Protein AF-A0A4W5QZT8-F1 (afdb_monomer)

Solvent-accessible surface area (backbone atoms only — not comparable to full-atom values): 5210 Å² total; per-residue (Å²): 140,80,89,79,88,71,63,68,71,38,80,41,78,47,69,54,60,54,79,51,100,92,43,74,51,72,68,49,74,78,45,79,45,66,43,73,67,78,71,78,61,59,82,84,39,68,66,56,51,47,51,52,53,49,51,54,54,49,51,51,54,52,48,54,50,51,52,52,51,50,52,51,52,53,53,53,56,55,65,67,72,78,117

Mean predicted aligned error: 15.16 Å

Structure (mmCIF, N/CA/C/O backbone):
data_AF-A0A4W5QZT8-F1
#
_entry.id   AF-A0A4W5QZT8-F1
#
loop_
_atom_site.group_PDB
_atom_site.id
_atom_site.type_symbol
_atom_site.label_atom_id
_atom_site.label_alt_id
_atom_site.label_comp_id
_atom_site.label_asym_id
_atom_site.label_entity_id
_atom_site.label_seq_id
_atom_site.pdbx_PDB_ins_code
_atom_site.Cartn_x
_atom_site.Cartn_y
_atom_site.Cartn_z
_atom_site.occupancy
_atom_site.B_iso_or_equiv
_atom_site.auth_seq_id
_atom_site.auth_comp_id
_atom_site.auth_asym_id
_atom_site.auth_atom_id
_atom_site.pdbx_PDB_model_num
ATOM 1 N N . MET A 1 1 ? -3.390 5.742 -29.419 1.00 61.09 1 MET A N 1
ATOM 2 C CA . MET A 1 1 ? -2.782 4.411 -29.233 1.00 61.09 1 MET A CA 1
ATOM 3 C C . MET A 1 1 ? -2.637 4.226 -27.740 1.00 61.09 1 MET A C 1
ATOM 5 O O . MET A 1 1 ? -1.999 5.064 -27.118 1.00 61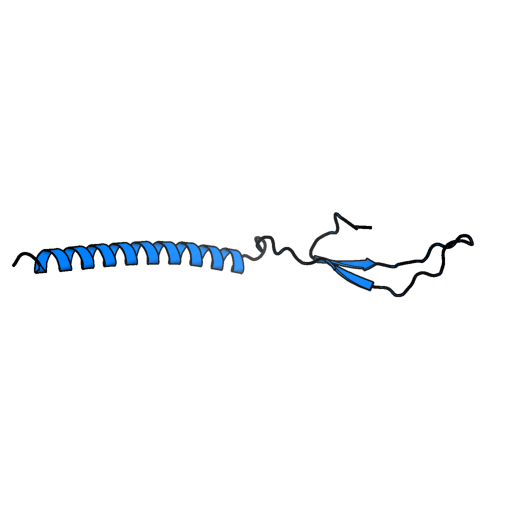.09 1 MET A O 1
A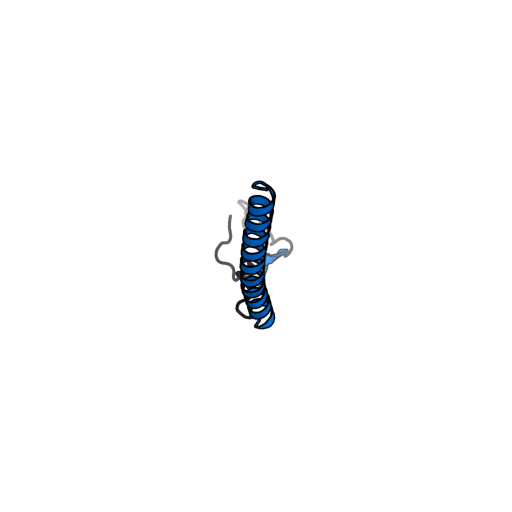TOM 9 N N . THR A 1 2 ? -3.302 3.232 -27.174 1.00 71.62 2 THR A N 1
ATOM 10 C CA . THR A 1 2 ? -3.225 2.928 -25.741 1.00 71.62 2 THR A CA 1
ATOM 11 C C . THR A 1 2 ? -2.657 1.521 -25.638 1.00 71.62 2 THR A C 1
AT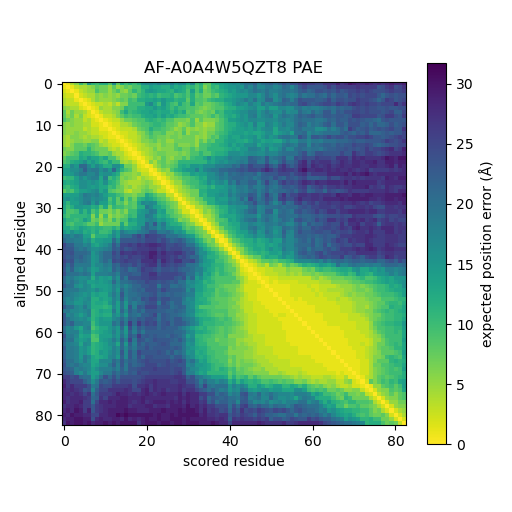OM 13 O O . THR A 1 2 ? -3.022 0.664 -26.445 1.00 71.62 2 THR A O 1
ATOM 16 N N . VAL A 1 3 ? -1.681 1.321 -24.755 1.00 66.25 3 VAL A N 1
ATOM 17 C CA . VAL A 1 3 ? -1.096 0.002 -24.500 1.00 66.25 3 VAL A CA 1
ATOM 18 C C . VAL A 1 3 ? -1.701 -0.488 -23.196 1.00 66.25 3 VAL A C 1
ATOM 20 O O . VAL A 1 3 ? -1.283 -0.068 -22.122 1.00 66.25 3 VAL A O 1
ATOM 23 N N . ASP A 1 4 ? -2.723 -1.327 -23.318 1.00 77.19 4 ASP A N 1
ATOM 24 C CA . ASP A 1 4 ? -3.453 -1.888 -22.186 1.00 77.19 4 ASP A CA 1
ATOM 25 C C . ASP A 1 4 ? -2.899 -3.275 -21.816 1.00 77.19 4 ASP A C 1
ATOM 27 O O . ASP A 1 4 ? -2.338 -3.981 -22.658 1.00 77.19 4 ASP A O 1
ATOM 31 N N . GLY A 1 5 ? -3.059 -3.682 -20.553 1.00 71.50 5 GLY A N 1
ATOM 32 C CA . GLY A 1 5 ? -2.649 -5.011 -20.075 1.00 71.50 5 GLY A CA 1
ATOM 33 C C . GLY A 1 5 ? -1.161 -5.159 -19.735 1.00 71.50 5 GLY A C 1
ATOM 34 O O . GLY A 1 5 ? -0.643 -6.275 -19.717 1.00 71.50 5 GLY A O 1
ATOM 35 N N . LEU A 1 6 ? -0.461 -4.054 -19.472 1.00 78.00 6 LEU A N 1
ATOM 36 C CA . LEU A 1 6 ? 0.909 -4.093 -18.960 1.00 78.00 6 LEU A CA 1
ATOM 37 C C . LEU A 1 6 ? 0.928 -4.634 -17.528 1.00 78.00 6 LEU A C 1
ATOM 39 O O . LEU A 1 6 ? 0.019 -4.372 -16.739 1.00 78.00 6 LEU A O 1
ATOM 43 N N . LYS A 1 7 ? 1.972 -5.398 -17.195 1.00 74.81 7 LYS A N 1
ATOM 44 C CA . LYS A 1 7 ? 2.135 -5.928 -15.846 1.00 74.81 7 LYS A CA 1
ATOM 45 C C . LYS A 1 7 ? 2.524 -4.799 -14.900 1.00 74.81 7 LYS A C 1
ATOM 47 O O . LYS A 1 7 ? 3.500 -4.094 -15.126 1.00 74.81 7 LYS A O 1
ATOM 52 N N . LEU A 1 8 ? 1.771 -4.708 -13.821 1.00 65.75 8 LEU A N 1
ATOM 53 C CA . LEU A 1 8 ? 1.922 -3.717 -12.771 1.00 65.75 8 LEU A CA 1
ATOM 54 C C . LEU A 1 8 ? 3.284 -3.858 -12.078 1.00 65.75 8 LEU A C 1
ATOM 56 O O . LEU A 1 8 ? 3.800 -4.974 -11.940 1.00 65.75 8 LEU A O 1
ATOM 60 N N . GLY A 1 9 ? 3.889 -2.730 -11.698 1.00 64.25 9 GLY A N 1
ATOM 61 C CA . GLY A 1 9 ? 5.223 -2.679 -11.086 1.00 64.25 9 GLY A CA 1
ATOM 62 C C . GLY A 1 9 ? 6.360 -3.217 -11.964 1.00 64.25 9 GLY A C 1
ATOM 63 O O . GLY A 1 9 ? 7.377 -3.677 -11.449 1.00 64.25 9 GLY A O 1
ATOM 64 N N . THR A 1 10 ? 6.183 -3.237 -13.290 1.00 70.25 10 THR A N 1
ATOM 65 C CA . THR A 1 10 ? 7.217 -3.678 -14.237 1.00 70.25 10 THR A CA 1
ATOM 66 C C . THR A 1 10 ? 7.679 -2.503 -15.093 1.00 70.25 10 THR A C 1
ATOM 68 O O . THR A 1 10 ? 6.871 -1.744 -15.628 1.00 70.25 10 THR A O 1
ATOM 71 N N . THR A 1 11 ? 8.994 -2.358 -15.239 1.00 75.25 11 THR A N 1
ATOM 72 C CA . THR A 1 11 ? 9.600 -1.338 -16.096 1.00 75.25 11 THR A CA 1
ATOM 73 C C . THR A 1 11 ? 9.474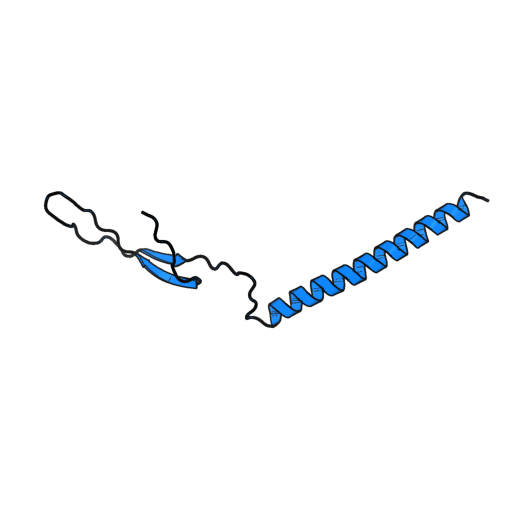 -1.741 -17.562 1.00 75.25 11 THR A C 1
ATOM 75 O O . THR A 1 11 ? 9.957 -2.803 -17.964 1.00 75.25 11 THR A O 1
ATOM 78 N N . TYR A 1 12 ? 8.837 -0.897 -18.374 1.00 74.69 12 TYR A N 1
ATOM 79 C CA . TYR A 1 12 ? 8.706 -1.114 -19.812 1.00 74.69 12 TYR A CA 1
ATOM 80 C C . TYR A 1 12 ? 9.438 -0.029 -20.598 1.00 74.69 12 TYR A C 1
ATOM 82 O O . TYR A 1 12 ? 9.309 1.165 -20.334 1.00 74.69 12 TYR A O 1
ATOM 90 N N . VAL A 1 13 ? 10.179 -0.458 -21.620 1.00 77.12 13 VAL A N 1
ATOM 91 C CA . VAL A 1 13 ? 10.859 0.444 -22.552 1.00 77.12 13 VAL A CA 1
ATOM 92 C C . VAL A 1 13 ? 9.996 0.611 -23.795 1.00 77.12 13 VAL A C 1
ATOM 94 O O . VAL A 1 13 ? 9.800 -0.334 -24.565 1.00 77.12 13 VAL A O 1
ATOM 97 N N . PHE A 1 14 ? 9.495 1.823 -24.019 1.00 77.06 14 PHE A N 1
ATOM 98 C CA . PHE A 1 14 ? 8.725 2.164 -25.209 1.00 77.06 14 PHE A CA 1
ATOM 99 C C . PHE A 1 14 ? 9.589 2.929 -26.210 1.00 77.06 14 PHE A C 1
ATOM 101 O O . PHE A 1 14 ? 10.322 3.856 -25.862 1.00 77.06 14 PHE A O 1
ATOM 108 N N . ARG A 1 15 ? 9.480 2.550 -27.489 1.00 75.12 15 ARG A N 1
ATOM 109 C CA . ARG A 1 15 ? 10.172 3.209 -28.604 1.00 75.12 15 ARG A CA 1
ATOM 110 C C . ARG A 1 15 ? 9.167 3.664 -29.645 1.00 75.12 15 ARG A C 1
ATOM 112 O O . ARG A 1 15 ? 8.359 2.873 -30.127 1.00 75.12 15 ARG A O 1
ATOM 119 N N . VAL A 1 16 ? 9.248 4.932 -30.028 1.00 77.62 16 VAL A N 1
ATOM 120 C CA . VAL A 1 16 ? 8.349 5.532 -31.020 1.00 77.62 16 VAL A CA 1
ATOM 121 C C . VAL A 1 16 ? 9.097 5.709 -32.336 1.00 77.62 16 VAL A C 1
ATOM 123 O O . VAL A 1 16 ? 10.237 6.164 -32.347 1.00 77.62 16 VAL A O 1
ATOM 126 N N . ARG A 1 17 ? 8.461 5.363 -33.459 1.00 74.19 17 ARG A N 1
ATOM 127 C CA . ARG A 1 17 ? 8.984 5.638 -34.806 1.00 74.19 17 ARG A CA 1
ATOM 128 C C . ARG A 1 17 ? 7.944 6.358 -35.649 1.00 74.19 17 ARG A C 1
ATOM 130 O O . ARG A 1 17 ? 6.760 6.027 -35.583 1.00 74.19 17 ARG A O 1
ATOM 137 N N . ALA A 1 18 ? 8.392 7.299 -36.471 1.00 78.69 18 ALA A N 1
ATOM 138 C CA . ALA A 1 18 ? 7.535 7.945 -37.455 1.00 78.69 18 ALA A CA 1
ATOM 139 C C . ALA A 1 18 ? 7.352 7.033 -38.678 1.00 78.69 18 ALA A C 1
ATOM 141 O O . ALA A 1 18 ? 8.307 6.413 -39.151 1.00 78.69 18 ALA A O 1
ATOM 142 N N . ARG A 1 19 ? 6.127 6.958 -39.201 1.00 75.31 19 ARG A N 1
ATOM 143 C CA . ARG A 1 19 ? 5.838 6.331 -40.495 1.00 75.31 19 ARG A CA 1
ATOM 144 C C . ARG A 1 19 ? 5.659 7.434 -41.534 1.00 75.31 19 ARG A C 1
ATOM 146 O O . ARG A 1 19 ? 4.835 8.319 -41.330 1.00 75.31 19 ARG A O 1
ATOM 153 N N . THR A 1 20 ? 6.419 7.372 -42.623 1.00 73.38 20 THR A N 1
ATOM 154 C CA . THR A 1 20 ? 6.276 8.248 -43.793 1.00 73.38 20 THR A CA 1
ATOM 155 C C . THR A 1 20 ? 6.024 7.393 -45.039 1.00 73.38 20 THR A C 1
ATOM 157 O O . THR A 1 20 ? 6.202 6.175 -45.007 1.00 73.38 20 THR A O 1
ATOM 160 N N . ASP A 1 21 ? 5.589 8.000 -46.143 1.00 73.06 21 ASP A N 1
ATOM 161 C CA . ASP A 1 21 ? 5.276 7.276 -47.392 1.00 73.06 21 ASP A CA 1
ATOM 162 C C . ASP A 1 21 ? 6.498 6.572 -48.019 1.00 73.06 21 ASP A C 1
ATOM 164 O O . ASP A 1 21 ? 6.352 5.642 -48.806 1.00 73.06 21 ASP A O 1
ATOM 168 N N . GLY A 1 22 ? 7.714 6.966 -47.620 1.00 77.25 22 GLY A N 1
ATOM 169 C CA . GLY A 1 22 ? 8.973 6.316 -48.001 1.00 77.25 22 GLY A CA 1
ATOM 170 C C . GLY A 1 22 ? 9.409 5.165 -47.083 1.00 77.25 22 GLY A C 1
ATOM 171 O O . GLY A 1 22 ? 10.464 4.580 -47.316 1.00 77.25 22 GLY A O 1
ATOM 172 N N . GLY A 1 23 ? 8.639 4.845 -46.036 1.00 72.06 23 GLY A N 1
ATOM 173 C CA . GLY A 1 23 ? 8.930 3.763 -45.095 1.00 72.06 23 GLY A CA 1
ATOM 174 C C . GLY A 1 23 ? 8.932 4.191 -43.624 1.00 72.06 23 GLY A C 1
ATOM 175 O O . GLY A 1 23 ? 8.391 5.223 -43.228 1.00 72.06 23 GLY A O 1
ATOM 176 N N . TYR A 1 24 ? 9.520 3.353 -42.773 1.00 72.31 24 TYR A N 1
ATOM 177 C CA . TYR A 1 24 ? 9.670 3.660 -41.352 1.00 72.31 24 TYR A CA 1
ATOM 178 C C . TYR A 1 24 ? 10.926 4.505 -41.121 1.00 72.31 24 TYR A C 1
ATOM 180 O O . TYR A 1 24 ? 12.015 4.115 -41.536 1.00 72.31 24 TYR A O 1
ATOM 188 N N . GLY A 1 25 ? 10.780 5.637 -40.431 1.00 68.88 25 GLY A N 1
ATOM 189 C CA . GLY A 1 25 ? 11.917 6.396 -39.915 1.00 68.88 25 GLY A CA 1
ATOM 190 C C . GLY A 1 25 ? 12.626 5.656 -38.776 1.00 68.88 25 GLY A C 1
ATOM 191 O O . GLY A 1 25 ? 12.128 4.649 -38.262 1.00 68.88 25 GLY A O 1
ATOM 192 N N . ASN A 1 26 ? 13.784 6.171 -38.358 1.00 74.69 26 ASN A N 1
ATOM 193 C CA . ASN A 1 26 ? 14.497 5.634 -37.199 1.00 74.69 26 ASN A CA 1
ATOM 194 C C . ASN A 1 26 ? 13.622 5.677 -35.938 1.00 74.69 26 ASN A C 1
ATOM 196 O O . ASN A 1 26 ? 12.820 6.593 -35.742 1.00 74.69 26 ASN A O 1
ATOM 200 N N . TYR A 1 27 ? 13.797 4.676 -35.077 1.00 69.94 27 TYR A N 1
ATOM 201 C CA . TYR A 1 27 ? 13.228 4.708 -33.735 1.00 69.94 27 TYR A CA 1
ATOM 202 C C . TYR A 1 27 ? 13.831 5.892 -32.968 1.00 69.94 27 TYR A C 1
ATOM 204 O O . TYR A 1 27 ? 15.053 6.029 -32.917 1.00 69.94 27 TYR A O 1
ATOM 212 N N . GLY A 1 28 ? 12.976 6.733 -32.386 1.00 67.12 28 GLY A N 1
ATOM 213 C CA . GLY A 1 28 ? 13.369 7.794 -31.462 1.00 67.12 28 GLY A CA 1
ATOM 214 C C . GLY A 1 28 ? 13.934 7.246 -30.147 1.00 67.12 28 GLY A C 1
ATOM 215 O O . GLY A 1 28 ? 14.043 6.029 -29.965 1.00 67.12 28 GLY A O 1
ATOM 216 N N . GLY A 1 29 ? 14.298 8.163 -29.244 1.00 62.69 29 GLY A N 1
ATOM 217 C CA . GLY A 1 29 ? 14.853 7.840 -27.926 1.00 62.69 29 GLY A CA 1
ATOM 218 C C . GLY A 1 29 ? 13.968 6.882 -27.127 1.00 62.69 29 GLY A C 1
ATOM 219 O O . GLY A 1 29 ? 12.743 6.894 -27.256 1.00 62.69 29 GLY A O 1
ATOM 220 N N . GLU A 1 30 ? 14.610 6.023 -26.342 1.00 60.09 30 GLU A N 1
ATOM 221 C CA . GLU A 1 30 ? 13.939 5.086 -25.445 1.00 60.09 30 GLU A CA 1
ATOM 222 C C . GLU A 1 30 ? 13.273 5.871 -24.317 1.00 60.09 30 GLU A C 1
ATOM 224 O O . GLU A 1 30 ? 13.919 6.688 -23.661 1.00 60.09 30 GLU A O 1
ATOM 229 N N . ILE A 1 31 ? 11.972 5.660 -24.121 1.00 61.28 31 ILE A N 1
ATOM 230 C CA . ILE A 1 31 ? 11.267 6.191 -22.959 1.00 61.28 31 ILE A CA 1
ATOM 231 C C . ILE A 1 31 ? 11.005 5.004 -22.045 1.00 61.28 31 ILE A C 1
ATOM 233 O O . ILE A 1 31 ? 10.255 4.087 -22.387 1.00 61.28 31 ILE A O 1
ATOM 237 N N . GLU A 1 32 ? 11.680 5.005 -20.907 1.00 63.22 32 GLU A N 1
ATOM 238 C CA . GLU A 1 32 ? 11.493 4.035 -19.841 1.00 63.22 32 GLU A CA 1
ATOM 239 C C . GLU A 1 32 ? 10.294 4.504 -19.012 1.00 63.22 32 GLU A C 1
ATOM 241 O O . GLU A 1 32 ? 10.358 5.529 -18.332 1.00 63.22 32 GLU A O 1
ATOM 246 N N . LEU A 1 33 ? 9.156 3.823 -19.159 1.00 60.06 33 LEU A N 1
ATOM 247 C CA . LEU A 1 33 ? 7.964 4.098 -18.365 1.00 60.06 33 LEU A CA 1
ATOM 248 C C . LEU A 1 33 ? 7.728 2.921 -17.427 1.00 60.06 33 LEU A C 1
ATOM 250 O O . LEU A 1 33 ? 7.490 1.789 -17.853 1.00 60.06 33 LEU A O 1
ATOM 254 N N . GLU A 1 34 ? 7.763 3.216 -16.137 1.00 58.91 34 GLU A N 1
ATOM 255 C CA . GLU A 1 34 ? 7.271 2.319 -15.107 1.00 58.91 34 GLU A CA 1
ATOM 256 C C . GLU A 1 34 ? 5.748 2.461 -15.023 1.00 58.91 34 GLU A C 1
ATOM 258 O O . GLU A 1 34 ? 5.212 3.569 -14.929 1.00 58.91 34 GLU A O 1
ATOM 263 N N . THR A 1 35 ? 5.028 1.344 -15.102 1.00 66.31 35 THR A N 1
ATOM 264 C CA . THR A 1 35 ? 3.582 1.338 -14.86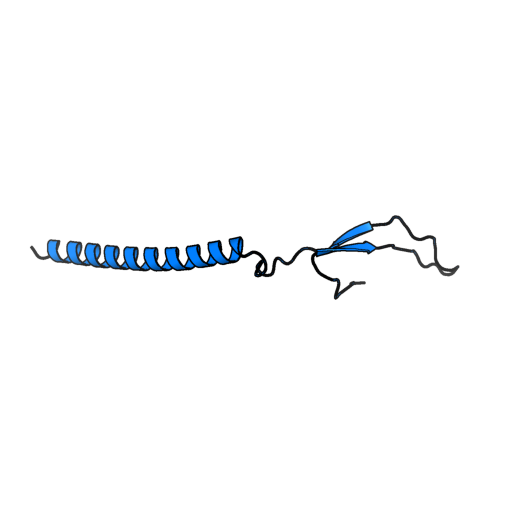2 1.00 66.31 35 THR A CA 1
ATOM 265 C C . THR A 1 35 ? 3.325 1.640 -13.391 1.00 66.31 35 THR A C 1
ATOM 267 O O . THR A 1 35 ? 3.936 1.000 -12.534 1.00 66.31 35 THR A O 1
ATOM 270 N N . SER A 1 36 ? 2.414 2.572 -13.101 1.00 54.38 36 SER A N 1
ATOM 271 C CA . SER A 1 36 ? 1.990 2.882 -11.734 1.00 54.38 36 SER A CA 1
ATOM 272 C C . SER A 1 36 ? 1.647 1.606 -10.978 1.00 54.38 36 SER A C 1
ATOM 274 O O . SER A 1 36 ? 0.889 0.788 -11.487 1.00 54.38 36 SER A O 1
ATOM 276 N N . HIS A 1 37 ? 2.193 1.458 -9.775 1.00 58.28 37 HIS A N 1
ATOM 277 C CA . HIS A 1 37 ? 1.761 0.434 -8.843 1.00 58.28 37 HIS A CA 1
ATOM 278 C C . HIS A 1 37 ? 0.356 0.823 -8.367 1.00 58.28 37 HIS A C 1
ATOM 280 O O . HIS A 1 37 ? 0.194 1.734 -7.556 1.00 58.28 37 HIS A O 1
ATOM 286 N N . GLU A 1 38 ? -0.687 0.168 -8.859 1.00 52.50 38 GLU A N 1
ATOM 287 C CA . GLU A 1 38 ? -1.859 -0.042 -8.024 1.00 52.50 38 GLU A CA 1
ATOM 288 C C . GLU A 1 38 ? -1.407 -0.976 -6.913 1.00 52.50 38 GLU A C 1
ATOM 290 O O . GLU A 1 38 ? -1.437 -2.202 -7.017 1.00 52.50 38 GLU A O 1
ATOM 295 N N . ASP A 1 39 ? -0.957 -0.356 -5.825 1.00 55.19 39 ASP A N 1
ATOM 296 C CA . ASP A 1 39 ? -0.971 -0.955 -4.505 1.00 55.19 39 ASP A CA 1
ATOM 297 C C . ASP A 1 39 ? -2.432 -1.301 -4.202 1.00 55.19 39 ASP A C 1
ATOM 299 O O . ASP A 1 39 ? -3.153 -0.583 -3.506 1.00 55.19 39 ASP A O 1
ATOM 303 N N . MET A 1 40 ? -2.910 -2.394 -4.795 1.00 52.09 40 MET A N 1
ATOM 304 C CA . MET A 1 40 ? -4.223 -2.981 -4.592 1.00 52.09 40 MET A CA 1
ATOM 305 C C . MET A 1 40 ? -4.221 -3.637 -3.214 1.00 52.09 40 MET A C 1
ATOM 307 O O . MET A 1 40 ? -4.462 -4.829 -3.096 1.00 52.09 40 MET A O 1
ATOM 311 N N . LEU A 1 41 ? -3.902 -2.855 -2.178 1.00 53.06 41 LEU A N 1
ATOM 312 C CA . LEU A 1 41 ? -3.573 -3.296 -0.833 1.00 53.06 41 LEU A CA 1
ATOM 313 C C . LEU A 1 41 ? -2.368 -4.245 -0.887 1.00 53.06 41 LEU A C 1
ATOM 315 O O . LEU A 1 41 ? -2.438 -5.308 -1.491 1.00 53.06 41 LEU A O 1
ATOM 319 N N . ALA A 1 42 ? -1.245 -3.913 -0.254 1.00 54.41 42 ALA A N 1
ATOM 320 C CA . ALA A 1 42 ? -0.131 -4.851 -0.136 1.00 54.41 42 ALA A CA 1
ATOM 321 C C . ALA A 1 42 ? -0.519 -6.043 0.772 1.00 54.41 42 ALA A C 1
ATOM 323 O O . ALA A 1 42 ? -0.018 -6.211 1.877 1.00 54.41 42 ALA A O 1
ATOM 324 N N . ILE A 1 43 ? -1.419 -6.907 0.294 1.00 54.06 43 ILE A N 1
ATOM 325 C CA . ILE A 1 43 ? -1.855 -8.177 0.880 1.00 54.06 43 ILE A CA 1
ATOM 326 C C . ILE A 1 43 ? -0.653 -9.136 0.990 1.00 54.06 43 ILE A C 1
ATOM 328 O 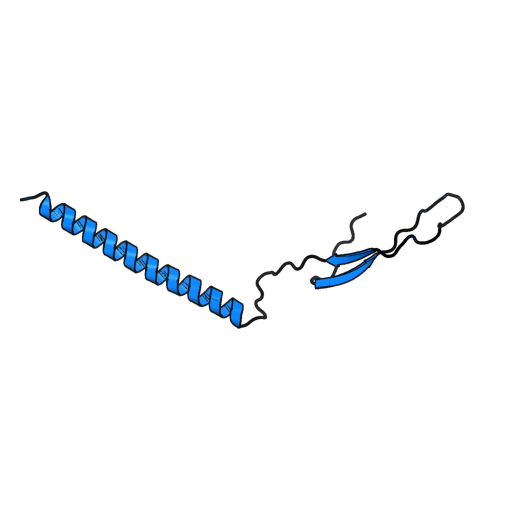O . ILE A 1 43 ? -0.704 -10.120 1.720 1.00 54.06 43 ILE A O 1
ATOM 332 N N . GLY A 1 44 ? 0.454 -8.830 0.303 1.00 58.34 44 GLY A N 1
ATOM 333 C CA . GLY A 1 44 ? 1.724 -9.537 0.422 1.00 58.34 44 GLY A CA 1
ATOM 334 C C . GLY A 1 44 ? 2.608 -9.101 1.592 1.00 58.34 44 GLY A C 1
ATOM 335 O O . GLY A 1 44 ? 3.472 -9.887 1.97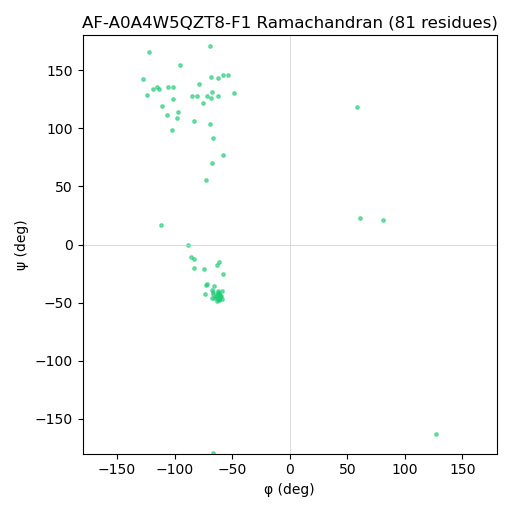5 1.00 58.34 44 GLY A O 1
ATOM 336 N N . ASP A 1 45 ? 2.416 -7.905 2.170 1.00 69.06 45 ASP A N 1
ATOM 337 C CA . ASP A 1 45 ? 3.216 -7.466 3.316 1.00 69.06 45 ASP A CA 1
ATOM 338 C C . ASP A 1 45 ? 2.446 -7.709 4.631 1.00 69.06 45 ASP A C 1
ATOM 340 O O . ASP A 1 45 ? 1.439 -7.036 4.914 1.00 69.06 45 ASP A O 1
ATOM 344 N N . PRO A 1 46 ? 2.877 -8.684 5.459 1.00 70.75 46 PRO A N 1
ATOM 345 C CA . PRO A 1 46 ? 2.223 -8.972 6.730 1.00 70.75 46 PRO A CA 1
ATOM 346 C C . PRO A 1 46 ? 2.188 -7.751 7.658 1.00 70.75 46 PRO A C 1
ATOM 348 O O . PRO A 1 46 ? 1.279 -7.658 8.487 1.00 70.75 46 PRO A O 1
ATOM 351 N N . ASN A 1 47 ? 3.117 -6.795 7.522 1.00 77.44 47 ASN A N 1
ATOM 352 C CA . ASN A 1 47 ? 3.122 -5.584 8.344 1.00 77.44 47 ASN A CA 1
ATOM 353 C C . ASN A 1 47 ? 1.905 -4.677 8.038 1.00 77.44 47 ASN A C 1
ATOM 355 O O . ASN A 1 47 ? 1.242 -4.224 8.970 1.00 77.44 47 ASN A O 1
ATOM 359 N N . GLN A 1 48 ? 1.538 -4.484 6.768 1.00 76.44 48 GLN A N 1
ATOM 360 C CA . GLN A 1 48 ? 0.470 -3.588 6.336 1.00 76.44 48 GLN A CA 1
ATOM 361 C C . GLN A 1 48 ? -0.880 -4.203 6.667 1.00 76.44 48 GLN A C 1
ATOM 363 O O . GLN A 1 48 ? -1.746 -3.536 7.233 1.00 76.44 48 GLN A O 1
ATOM 368 N N . SER A 1 49 ? -1.017 -5.505 6.416 1.00 80.50 49 SER A N 1
ATOM 369 C CA . SER A 1 49 ? -2.199 -6.275 6.806 1.00 80.50 49 SER A CA 1
ATOM 370 C C . SER A 1 49 ? -2.433 -6.221 8.322 1.00 80.50 49 SER A C 1
ATOM 372 O O . SER A 1 49 ? -3.564 -6.038 8.773 1.00 80.50 49 SER A O 1
ATOM 374 N N . THR A 1 50 ? -1.362 -6.293 9.122 1.00 86.06 50 THR A N 1
ATOM 375 C CA . THR A 1 50 ? -1.444 -6.178 10.588 1.00 86.06 50 THR A CA 1
ATOM 376 C C . THR A 1 50 ? -1.849 -4.772 11.028 1.00 86.06 50 THR A C 1
ATOM 378 O O . THR A 1 50 ? -2.738 -4.628 11.866 1.00 86.06 50 THR A O 1
ATOM 381 N N . ILE A 1 51 ? -1.250 -3.724 10.455 1.00 88.38 51 ILE A N 1
ATOM 382 C CA . ILE A 1 51 ? -1.575 -2.328 10.791 1.00 88.38 51 ILE A CA 1
ATOM 383 C C . ILE A 1 51 ? -3.045 -2.017 10.472 1.00 88.38 51 ILE A C 1
ATOM 385 O O . ILE A 1 51 ? -3.736 -1.419 11.299 1.00 88.38 51 ILE A O 1
ATOM 389 N N . LEU A 1 52 ? -3.550 -2.473 9.321 1.00 88.69 52 LEU A N 1
ATOM 390 C CA . LEU A 1 52 ? -4.958 -2.328 8.942 1.00 88.69 52 LEU A CA 1
ATOM 391 C C . LEU A 1 52 ? -5.888 -3.049 9.930 1.00 88.69 52 LEU A C 1
ATOM 393 O O . LEU A 1 52 ? -6.855 -2.456 10.410 1.00 88.69 52 LEU A O 1
ATOM 397 N N . ALA A 1 53 ? -5.572 -4.294 10.300 1.00 87.75 53 ALA A N 1
ATOM 398 C CA . ALA A 1 53 ? -6.365 -5.068 11.255 1.00 87.75 53 ALA A CA 1
ATOM 399 C C . ALA A 1 53 ? -6.416 -4.414 12.650 1.00 87.75 53 ALA A C 1
ATOM 401 O O . ALA A 1 53 ? -7.482 -4.344 13.274 1.00 87.75 53 ALA A O 1
ATOM 402 N N . VAL A 1 54 ? -5.282 -3.892 13.127 1.00 93.69 54 VAL A N 1
ATOM 403 C CA . VAL A 1 54 ? -5.192 -3.176 14.408 1.00 93.69 54 VAL A CA 1
ATOM 404 C C . VAL A 1 54 ? -5.964 -1.859 14.353 1.00 93.69 54 VAL A C 1
ATOM 406 O O . VAL A 1 54 ? -6.675 -1.541 15.304 1.00 93.69 54 VAL A O 1
ATOM 409 N N . SER A 1 55 ? -5.888 -1.120 13.243 1.00 94.62 55 SER A N 1
ATOM 410 C CA . SER A 1 55 ? -6.631 0.131 13.057 1.00 94.62 55 SER A CA 1
ATOM 411 C C . SER A 1 55 ? -8.145 -0.089 13.120 1.00 94.62 55 SER A C 1
ATOM 413 O O . SER A 1 55 ? -8.836 0.609 13.863 1.00 94.62 55 SER A O 1
ATOM 415 N N . ILE A 1 56 ? -8.656 -1.110 12.423 1.00 94.75 56 ILE A N 1
ATOM 416 C CA . ILE A 1 56 ? -10.085 -1.456 12.427 1.00 94.75 56 ILE A CA 1
ATOM 417 C C . ILE A 1 56 ? -10.527 -1.872 13.835 1.00 94.75 56 ILE A C 1
ATOM 419 O O . ILE A 1 56 ? -11.510 -1.349 14.361 1.00 94.75 56 ILE A O 1
ATOM 423 N N . THR A 1 57 ? -9.773 -2.770 14.475 1.00 96.44 57 THR A N 1
ATOM 424 C CA . THR A 1 57 ? -10.088 -3.264 15.825 1.00 96.44 57 THR A CA 1
ATOM 425 C C . THR A 1 57 ? -10.076 -2.128 16.849 1.00 96.44 57 THR A C 1
ATOM 427 O O . THR A 1 57 ? -11.024 -1.972 17.619 1.00 96.44 57 THR A O 1
ATOM 430 N N . GLY A 1 58 ? -9.038 -1.288 16.827 1.00 96.75 58 GLY A N 1
ATOM 431 C CA . GLY A 1 58 ? -8.912 -0.127 17.704 1.00 96.75 58 GLY A CA 1
ATOM 432 C C . GLY A 1 58 ? -10.023 0.899 17.482 1.00 96.75 58 GLY A C 1
ATOM 433 O O . GLY A 1 58 ? -10.593 1.395 18.452 1.00 96.75 58 GLY A O 1
ATOM 434 N N . GLY A 1 59 ? -10.390 1.163 16.224 1.00 97.19 59 GLY A N 1
ATOM 435 C CA . GLY A 1 59 ? -11.489 2.062 15.873 1.00 97.19 59 GLY A CA 1
ATOM 436 C C . GLY A 1 59 ? -12.840 1.59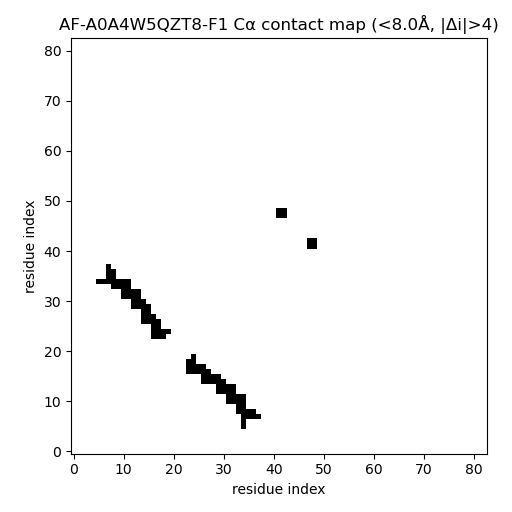0 16.412 1.00 97.19 59 GLY A C 1
ATOM 437 O O . GLY A 1 59 ? -13.587 2.393 16.967 1.00 97.19 59 GLY A O 1
ATOM 438 N N . ILE A 1 60 ? -13.137 0.290 16.326 1.00 97.50 60 ILE A N 1
ATOM 439 C CA . ILE A 1 60 ? -14.382 -0.288 16.858 1.00 97.50 60 ILE A CA 1
ATOM 440 C C . ILE A 1 60 ? -14.424 -0.179 18.387 1.00 97.50 60 ILE A C 1
ATOM 442 O O . ILE A 1 60 ? -15.435 0.253 18.942 1.00 97.50 60 ILE A O 1
ATOM 446 N N . ILE A 1 61 ? -13.329 -0.524 19.072 1.00 97.62 61 ILE A N 1
ATOM 447 C CA . ILE A 1 61 ? -13.243 -0.427 20.538 1.00 97.62 61 ILE A CA 1
ATOM 448 C C . ILE A 1 61 ? -13.428 1.026 20.987 1.00 97.62 61 ILE A C 1
ATOM 450 O O . ILE A 1 61 ? -14.221 1.300 21.891 1.00 97.62 61 ILE A O 1
ATOM 454 N N . LEU A 1 62 ? -12.737 1.959 20.327 1.00 97.00 62 LEU A N 1
ATOM 455 C CA . LEU A 1 62 ? -12.852 3.387 20.601 1.00 97.00 62 LEU A CA 1
ATOM 456 C C . LEU A 1 62 ? -14.286 3.882 20.378 1.00 97.00 62 LEU A C 1
ATOM 458 O O . LEU A 1 62 ? -14.821 4.599 21.219 1.00 97.00 62 LEU A O 1
ATOM 462 N N . LEU A 1 63 ? -14.930 3.469 19.284 1.00 97.19 63 LEU A N 1
ATOM 463 C CA . LEU A 1 63 ? -16.305 3.850 18.969 1.00 97.19 63 LEU A CA 1
ATOM 464 C C . LEU A 1 63 ? -17.290 3.358 20.037 1.00 97.19 63 LEU A C 1
ATOM 466 O O . LEU A 1 63 ? -18.114 4.138 20.511 1.00 97.19 63 LEU A O 1
ATOM 470 N N . ILE A 1 64 ? -17.187 2.093 20.457 1.00 97.00 64 ILE A N 1
ATOM 471 C CA . ILE A 1 64 ? -18.036 1.523 21.515 1.00 97.00 64 ILE A CA 1
ATOM 472 C C . ILE A 1 64 ? -17.844 2.294 22.824 1.00 97.00 64 ILE A C 1
ATOM 474 O O . ILE A 1 64 ? -18.827 2.644 23.481 1.00 97.00 64 ILE A O 1
ATOM 478 N N . PHE A 1 65 ? -16.595 2.597 23.186 1.00 96.56 65 PHE A N 1
ATOM 479 C CA . PHE A 1 65 ? -16.282 3.366 24.386 1.00 96.56 65 PHE A CA 1
ATOM 480 C C . PHE A 1 65 ? -16.890 4.772 24.337 1.00 96.56 65 PHE A C 1
ATOM 482 O O . PHE A 1 65 ? -17.550 5.189 25.287 1.00 96.56 65 PHE A O 1
ATOM 489 N N . LEU A 1 66 ? -16.746 5.479 23.212 1.00 95.25 66 LEU A N 1
ATOM 490 C CA . LEU A 1 66 ? -17.327 6.808 23.025 1.00 95.25 66 LEU A CA 1
ATOM 491 C C . LEU A 1 66 ? -18.854 6.791 23.125 1.00 95.25 66 LEU A C 1
ATOM 493 O O . LEU A 1 66 ? -19.426 7.649 23.795 1.00 95.25 66 LEU A O 1
ATOM 497 N N . VAL A 1 67 ? -19.516 5.807 22.513 1.00 95.69 67 VAL A N 1
ATOM 498 C CA . VAL A 1 67 ? -20.975 5.650 22.606 1.00 95.69 67 VAL A CA 1
ATOM 499 C C . VAL A 1 67 ? -21.397 5.379 24.050 1.00 95.69 67 VAL A C 1
ATOM 501 O O . VAL A 1 67 ? -22.335 6.008 24.538 1.00 95.69 67 VAL A O 1
ATOM 504 N N . ALA A 1 68 ? -20.693 4.499 24.764 1.00 94.06 68 ALA A N 1
ATOM 505 C CA . ALA A 1 68 ? -20.976 4.218 26.167 1.00 94.06 68 ALA A CA 1
ATOM 506 C C . ALA A 1 68 ? -20.810 5.471 27.043 1.00 94.06 68 ALA A C 1
ATOM 508 O O . ALA A 1 68 ? -21.719 5.812 27.801 1.00 94.06 68 ALA A O 1
ATOM 509 N N . CYS A 1 69 ? -19.699 6.200 26.895 1.00 91.81 69 CYS A N 1
ATOM 510 C CA . CYS A 1 69 ? -19.463 7.464 27.590 1.00 91.81 69 CYS A CA 1
ATOM 511 C C . CYS A 1 69 ? -20.549 8.495 27.277 1.00 91.81 69 CYS A C 1
ATOM 513 O O . CYS A 1 69 ? -21.101 9.092 28.197 1.00 91.81 69 CYS A O 1
ATOM 515 N N . PHE A 1 70 ? -20.905 8.664 26.003 1.00 89.75 70 PHE A N 1
ATOM 516 C CA . PHE A 1 70 ? -21.946 9.596 25.582 1.00 89.75 70 PHE A CA 1
ATOM 517 C C . PHE A 1 70 ? -23.303 9.262 26.211 1.00 89.75 70 PHE A C 1
ATOM 519 O O . PHE A 1 70 ? -23.979 10.149 26.732 1.00 89.75 70 PHE A O 1
ATOM 526 N N . VAL A 1 71 ? -23.687 7.983 26.231 1.00 89.75 71 VAL A N 1
ATOM 527 C CA . VAL A 1 71 ? -24.932 7.536 26.869 1.00 89.75 71 VAL A CA 1
ATOM 528 C C . VAL A 1 71 ? -24.899 7.792 28.376 1.00 89.75 71 VAL A C 1
ATOM 530 O O . VAL A 1 71 ? -25.879 8.296 28.919 1.00 89.75 71 VAL A O 1
ATOM 533 N N . VAL A 1 72 ? -23.793 7.495 29.065 1.00 84.94 72 VAL A N 1
ATOM 534 C CA . VAL A 1 72 ? -23.657 7.754 30.509 1.00 84.94 72 VAL A CA 1
ATOM 535 C C . VAL A 1 72 ? -23.727 9.253 30.812 1.00 84.94 72 VAL A C 1
ATOM 537 O O . VAL A 1 72 ? -24.487 9.653 31.693 1.00 84.94 72 VAL A O 1
ATOM 540 N N . SER A 1 73 ? -23.014 10.095 30.058 1.00 79.38 73 SER A N 1
ATOM 541 C CA . SER A 1 73 ? -23.074 11.553 30.200 1.00 79.38 73 SER A CA 1
ATOM 542 C C . SER A 1 73 ? -24.476 12.098 29.916 1.00 79.38 73 SER A C 1
ATOM 544 O O . SER A 1 73 ? -24.981 12.905 30.692 1.00 79.38 73 SER A O 1
ATOM 546 N N . GLY A 1 74 ? -25.152 11.616 28.869 1.00 73.50 74 GLY A N 1
ATOM 547 C CA . GLY A 1 74 ? -26.530 12.001 28.556 1.00 73.50 74 GLY A CA 1
ATOM 548 C C . GLY A 1 74 ? -27.525 11.609 29.654 1.00 73.50 74 GLY A C 1
ATOM 549 O O . GLY A 1 74 ? -28.391 12.406 30.016 1.00 73.50 74 GLY A O 1
ATOM 550 N N . ARG A 1 75 ? -27.373 10.419 30.254 1.00 66.69 75 ARG A N 1
ATOM 551 C CA . ARG A 1 75 ? -28.222 9.981 31.376 1.00 66.69 75 ARG A CA 1
ATOM 552 C C . ARG A 1 75 ? -27.921 10.722 32.685 1.00 66.69 75 ARG A C 1
ATOM 554 O O . ARG A 1 75 ? -28.855 10.994 33.434 1.00 66.69 75 ARG A O 1
ATOM 561 N N . LEU A 1 76 ? -26.664 11.096 32.945 1.00 57.75 76 LEU A N 1
ATOM 562 C CA . LEU A 1 76 ? -26.282 11.907 34.111 1.00 57.75 76 LEU A CA 1
ATOM 563 C C . LEU A 1 76 ? -26.845 13.336 34.019 1.00 57.75 76 LEU A C 1
ATOM 565 O O . LEU A 1 76 ? -27.330 13.873 35.012 1.00 57.75 76 LEU A O 1
ATOM 569 N N . ILE A 1 77 ? -26.840 13.928 32.820 1.00 56.53 77 ILE A N 1
ATOM 570 C CA . ILE A 1 77 ? -27.421 15.255 32.564 1.00 56.53 77 ILE A CA 1
ATOM 571 C C . ILE A 1 77 ? -28.945 15.233 32.755 1.00 56.53 77 ILE A C 1
ATOM 573 O O . ILE A 1 77 ? -29.511 16.195 33.273 1.00 56.53 77 ILE A O 1
ATOM 577 N N . MET A 1 78 ? -29.613 14.132 32.397 1.00 55.06 78 MET A N 1
ATOM 578 C CA . MET A 1 78 ? -31.066 14.018 32.541 1.00 55.06 78 MET A CA 1
ATOM 579 C C . MET A 1 78 ? -31.517 13.866 34.003 1.00 55.06 78 MET A C 1
ATOM 581 O O . MET A 1 78 ? -32.523 14.456 34.381 1.00 55.06 78 MET A O 1
ATOM 585 N N . LEU A 1 79 ? -30.750 13.175 34.856 1.00 56.84 79 LEU A N 1
ATOM 586 C CA . LEU A 1 79 ? -31.070 13.036 36.287 1.00 56.84 79 LEU A CA 1
ATOM 587 C C . LEU A 1 79 ? -30.798 14.298 37.125 1.00 56.84 79 LEU A C 1
ATOM 589 O O . LEU A 1 79 ? -31.392 14.451 38.188 1.00 56.84 79 LEU A O 1
ATOM 593 N N . HIS A 1 80 ? -29.941 15.217 36.670 1.00 55.12 80 HIS A N 1
ATOM 594 C CA . HIS A 1 80 ? -29.734 16.509 37.346 1.00 55.12 80 HIS A CA 1
ATOM 595 C C . HIS A 1 80 ? -30.791 17.562 36.949 1.00 55.12 80 HIS A C 1
ATOM 597 O O . HIS A 1 80 ? -30.894 18.615 37.572 1.00 55.12 80 HIS A O 1
ATOM 603 N N . LYS A 1 81 ? -31.579 17.313 35.899 1.00 55.28 81 LYS A N 1
ATOM 604 C CA . LYS A 1 81 ? -32.610 18.242 35.410 1.00 55.28 81 LYS A CA 1
ATOM 605 C C . LYS A 1 81 ? -33.957 18.086 36.137 1.00 55.28 81 LYS A C 1
ATOM 607 O O . LYS A 1 81 ? -34.821 18.935 35.952 1.00 55.28 81 LYS A O 1
ATOM 612 N N . ASP A 1 82 ? -34.108 17.030 36.939 1.00 54.12 82 ASP A N 1
ATOM 613 C CA . ASP A 1 82 ? -35.362 16.615 37.593 1.00 54.12 82 ASP A CA 1
ATOM 614 C C . ASP A 1 82 ? -35.335 16.775 39.134 1.00 54.12 82 ASP A C 1
ATOM 616 O O . ASP A 1 82 ? -36.135 16.181 39.854 1.00 54.12 82 ASP A O 1
ATOM 620 N N . ARG A 1 83 ? -34.389 17.560 39.671 1.00 52.62 83 ARG A N 1
ATOM 621 C CA . ARG A 1 83 ? -34.335 17.965 41.085 1.00 52.62 83 ARG A CA 1
ATOM 622 C C . ARG A 1 83 ? -34.120 19.472 41.188 1.00 52.62 83 ARG A C 1
ATOM 624 O O . ARG A 1 83 ? -34.605 20.051 42.183 1.00 52.62 83 ARG A O 1
#

Organism: NCBI:txid62062

InterPro domains:
  IPR003961 Fibronectin type III [PS50853] (1-38)
  IPR003961 Fibronectin type III [cd00063] (2-35)
  IPR013783 Immunoglobulin-like fold [G3DSA:2.60.40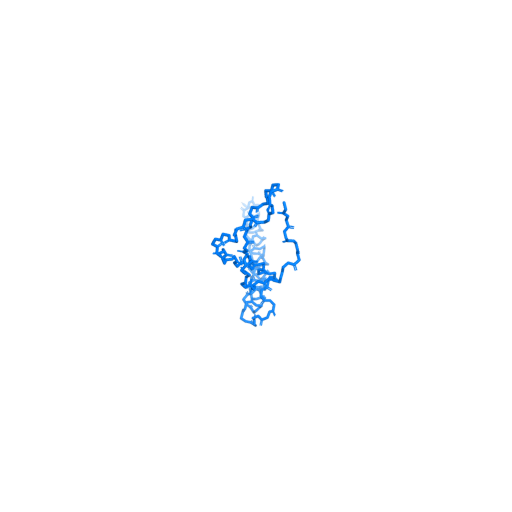.10] (1-40)
  IPR036116 Fibronectin type III superfamily [SSF49265] (2-35)
  IPR050449 Ephrin receptor tyrosine kinases [PTHR46877] (1-71)

Radius of gyration: 29.49 Å; Cα contacts (8 Å, |Δi|>4): 53; chains: 1; bounding box: 50×28×89 Å

Nearest PDB structures (foldseek):
  4go6-assembly1_D  TM=8.861E-01  e=3.802E-01  Homo sapiens
  4go6-assembly1_B  TM=8.829E-01  e=5.571E-01  Homo sapiens
  7a01-assembly1_D3  TM=2.730E-01  e=2.568E+00  Oryctolagus cuniculus

Secondary structure (DSSP, 8-state):
-----PPTT-EEEE--EEEETTEEEEE---EEEEPP------TT-HHHHHHHHHHHHHHHHHHHHHHHHHHHHHHHHHHHS--

pLDDT: mean 74.03, std 14.34, range [52.09, 97.62]

Sequence (83 aa):
MTVDGLKLGTTYVFRVRARTDGGYGNYGGEIELETSHEDMLAIGDPNQSTILAVSITGGIILLIFLVACFVVSGRLIMLHKDR

Foldseek 3Di:
DDDPDDDAQDWDWDWDWDADPVGIHDTDDTDTDHHHHPCVPCPVDPVSVVVVVCVVVVVVVVVVVVVVVVVVVVVVVVVVVPD